Protein AF-D0I9C3-F1 (afdb_monomer_lite)

Structure (mmCIF, N/CA/C/O backbone):
data_AF-D0I9C3-F1
#
_entry.id   AF-D0I9C3-F1
#
loop_
_atom_site.group_PDB
_atom_site.id
_atom_site.type_symbol
_atom_site.label_atom_id
_atom_site.label_alt_id
_atom_site.label_comp_id
_atom_site.label_asym_id
_atom_site.label_entity_id
_atom_site.label_seq_id
_atom_site.pdbx_PDB_ins_code
_atom_site.Cartn_x
_atom_site.Cartn_y
_atom_site.Cartn_z
_atom_site.occupancy
_atom_site.B_iso_or_equiv
_atom_site.auth_seq_id
_atom_site.auth_comp_id
_atom_site.auth_asym_id
_atom_site.auth_atom_id
_atom_site.pdbx_PDB_model_num
ATOM 1 N N . MET A 1 1 ? -15.461 -4.342 9.522 1.00 74.44 1 MET A N 1
ATOM 2 C CA . MET A 1 1 ? -14.551 -3.496 8.719 1.00 74.44 1 MET A CA 1
ATOM 3 C C . MET A 1 1 ? -14.446 -3.916 7.256 1.00 74.44 1 MET A C 1
ATOM 5 O O . MET A 1 1 ? -14.995 -3.203 6.436 1.00 74.44 1 MET A O 1
ATOM 9 N N . MET A 1 2 ? -13.839 -5.053 6.877 1.00 78.94 2 MET A N 1
ATOM 10 C CA . MET A 1 2 ? -13.642 -5.379 5.439 1.00 78.94 2 MET A CA 1
ATOM 11 C C . MET A 1 2 ? -14.924 -5.393 4.589 1.00 78.94 2 MET A C 1
ATOM 13 O O . MET A 1 2 ? -14.886 -5.012 3.423 1.00 78.94 2 MET A O 1
ATOM 17 N N . LYS A 1 3 ? -16.055 -5.824 5.161 1.00 85.62 3 LYS A N 1
ATOM 18 C CA . LYS A 1 3 ? -17.358 -5.848 4.472 1.00 85.62 3 LYS A CA 1
ATOM 19 C C . LYS A 1 3 ? -17.941 -4.451 4.208 1.00 85.62 3 LYS A C 1
ATOM 21 O O . LYS A 1 3 ? -18.756 -4.319 3.310 1.00 85.62 3 LYS A O 1
ATOM 26 N N . ALA A 1 4 ? -17.516 -3.436 4.963 1.00 88.31 4 ALA A N 1
ATOM 27 C CA . ALA A 1 4 ? -17.980 -2.054 4.819 1.00 88.31 4 ALA A CA 1
ATOM 28 C C . ALA A 1 4 ? -17.178 -1.256 3.769 1.00 88.31 4 ALA A C 1
ATOM 30 O O . ALA A 1 4 ? -17.536 -0.131 3.443 1.00 88.31 4 ALA A O 1
ATOM 31 N N . LEU A 1 5 ? -16.098 -1.832 3.225 1.00 92.81 5 LEU A N 1
ATOM 32 C CA . LEU A 1 5 ? -15.306 -1.220 2.156 1.00 92.81 5 LEU A CA 1
ATOM 33 C C . LEU A 1 5 ? -15.902 -1.519 0.779 1.00 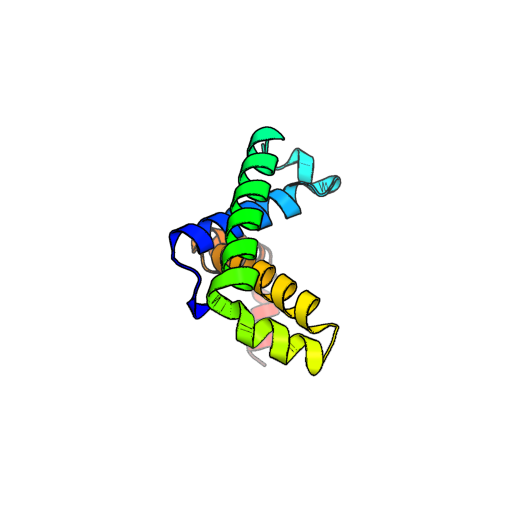92.81 5 LEU A C 1
ATOM 35 O O . LEU A 1 5 ? -16.012 -2.689 0.391 1.00 92.81 5 LEU A O 1
ATOM 39 N N . ASN A 1 6 ? -16.164 -0.471 -0.000 1.00 93.94 6 ASN A N 1
ATOM 40 C CA . ASN A 1 6 ? -16.585 -0.606 -1.395 1.00 93.94 6 ASN A CA 1
ATOM 41 C C . ASN A 1 6 ? -15.391 -0.729 -2.369 1.00 93.94 6 ASN A C 1
ATOM 43 O O . ASN A 1 6 ? -14.219 -0.626 -1.998 1.00 93.94 6 ASN A O 1
ATOM 47 N N . GLY A 1 7 ? -15.684 -0.963 -3.653 1.00 93.62 7 GLY A N 1
ATOM 48 C CA . GLY A 1 7 ? -14.659 -1.165 -4.682 1.00 93.62 7 GLY A CA 1
ATOM 49 C C . GLY A 1 7 ? -13.766 0.055 -4.944 1.00 93.62 7 GLY A C 1
ATOM 50 O O . GLY A 1 7 ? -12.578 -0.110 -5.222 1.00 93.62 7 GLY A O 1
ATOM 51 N N . LYS A 1 8 ? -14.300 1.278 -4.829 1.00 96.00 8 LYS A N 1
ATOM 52 C CA . LYS A 1 8 ? -13.522 2.517 -4.994 1.00 96.00 8 LYS A CA 1
ATOM 53 C C . LYS A 1 8 ? -12.516 2.670 -3.856 1.00 96.00 8 LYS A C 1
ATOM 55 O O . LYS A 1 8 ? -11.345 2.938 -4.104 1.00 96.00 8 LYS A O 1
ATOM 60 N N . GLU A 1 9 ? -12.958 2.428 -2.632 1.00 96.62 9 GLU A N 1
ATOM 61 C CA . GLU A 1 9 ? -12.128 2.553 -1.433 1.00 96.62 9 GLU A CA 1
ATOM 62 C C . GLU A 1 9 ? -11.008 1.530 -1.417 1.00 96.62 9 GLU A C 1
ATOM 64 O O . GLU A 1 9 ? -9.872 1.873 -1.122 1.00 96.62 9 GLU A O 1
ATOM 69 N N . ARG A 1 10 ? -11.285 0.291 -1.834 1.00 95.62 10 ARG A N 1
ATOM 70 C CA . ARG A 1 10 ? -10.247 -0.737 -1.990 1.00 95.62 10 ARG A CA 1
ATOM 71 C C . ARG A 1 10 ? -9.131 -0.282 -2.932 1.00 95.62 10 ARG A C 1
ATOM 73 O O . ARG A 1 10 ? -7.963 -0.449 -2.601 1.00 95.62 10 ARG A O 1
ATOM 80 N N . LYS A 1 11 ? -9.473 0.366 -4.051 1.00 96.25 11 LYS A N 1
ATOM 81 C CA . LYS A 1 11 ? -8.477 0.949 -4.969 1.00 96.25 11 LYS A CA 1
ATOM 82 C C . LYS A 1 11 ? -7.703 2.103 -4.327 1.00 96.25 11 LYS A C 1
ATOM 84 O O . LYS A 1 11 ? -6.492 2.190 -4.512 1.00 96.25 11 LYS A O 1
ATOM 89 N N . GLN A 1 12 ? -8.375 2.964 -3.560 1.00 97.81 12 GLN A N 1
ATOM 90 C CA . GLN A 1 12 ? -7.723 4.055 -2.825 1.00 97.81 12 GLN A CA 1
ATOM 91 C C . GLN A 1 12 ? -6.745 3.521 -1.767 1.00 97.81 12 GLN A C 1
ATOM 93 O O . GLN A 1 12 ? -5.636 4.038 -1.658 1.00 97.81 12 GLN A O 1
ATOM 98 N N . LEU A 1 13 ? -7.105 2.447 -1.057 1.00 97.50 13 LEU A N 1
ATOM 99 C CA . LEU A 1 13 ? -6.213 1.758 -0.122 1.00 97.50 13 LEU A CA 1
ATOM 100 C C . LEU A 1 13 ? -4.990 1.171 -0.837 1.00 97.50 13 LEU A C 1
ATOM 102 O O . LEU A 1 13 ? -3.873 1.345 -0.363 1.00 97.50 13 LEU A O 1
ATOM 106 N N . SER A 1 14 ? -5.169 0.524 -1.991 1.00 97.69 14 SER A N 1
ATOM 107 C CA . SER A 1 14 ? -4.048 0.004 -2.789 1.00 97.69 14 SER A CA 1
ATOM 108 C C . SER A 1 14 ? -3.106 1.107 -3.271 1.00 97.69 14 SER A C 1
ATOM 110 O O . SER A 1 14 ? -1.890 0.974 -3.146 1.00 97.69 14 SER A O 1
ATOM 112 N N . GLN A 1 15 ? -3.650 2.223 -3.766 1.00 97.25 15 GLN A N 1
ATOM 113 C CA . GLN A 1 15 ? -2.851 3.382 -4.168 1.00 97.25 15 GLN A CA 1
ATOM 114 C C . GLN A 1 15 ? -2.053 3.950 -2.988 1.00 97.25 15 GLN A C 1
ATOM 116 O O . GLN A 1 15 ? -0.861 4.222 -3.120 1.00 97.25 15 GLN A O 1
ATOM 121 N N . TRP A 1 16 ? -2.699 4.103 -1.833 1.00 98.19 16 TRP A N 1
ATOM 122 C CA . TRP A 1 16 ? -2.054 4.590 -0.619 1.00 98.19 16 TRP A CA 1
ATOM 123 C C . TRP A 1 16 ? -0.932 3.663 -0.134 1.00 98.19 16 TRP A C 1
ATOM 125 O O . TRP A 1 16 ? 0.145 4.150 0.215 1.00 98.19 16 TRP A O 1
ATOM 135 N N . VAL A 1 17 ? -1.130 2.340 -0.181 1.00 97.44 17 VAL A N 1
ATOM 136 C CA . VAL A 1 17 ? -0.079 1.361 0.144 1.00 97.44 17 VAL A CA 1
ATOM 137 C C . VAL A 1 17 ? 1.117 1.507 -0.800 1.00 97.44 17 VAL A C 1
ATOM 139 O O . VAL A 1 17 ? 2.243 1.631 -0.323 1.00 97.44 17 VAL A O 1
ATOM 142 N N . PHE A 1 18 ? 0.893 1.569 -2.117 1.00 96.88 18 PHE A N 1
ATOM 143 C CA . PHE A 1 18 ? 1.974 1.764 -3.091 1.00 96.88 18 PHE A CA 1
ATOM 144 C C . PHE A 1 18 ? 2.751 3.064 -2.835 1.00 96.88 18 PHE A C 1
ATOM 146 O O . PHE A 1 18 ? 3.978 3.049 -2.777 1.00 96.88 18 PHE A O 1
ATOM 153 N N . PHE A 1 19 ? 2.056 4.182 -2.612 1.00 97.19 19 PHE A N 1
ATOM 154 C CA . PHE A 1 19 ? 2.691 5.472 -2.318 1.00 97.19 19 PHE A CA 1
ATOM 155 C C . PHE A 1 19 ? 3.493 5.460 -1.011 1.00 97.19 19 PHE A C 1
ATOM 157 O O . PHE A 1 19 ? 4.548 6.094 -0.929 1.00 97.19 19 PHE A O 1
ATOM 164 N N . SER A 1 20 ? 3.010 4.733 -0.004 1.00 95.94 20 SER A N 1
ATOM 165 C CA . SER A 1 20 ? 3.706 4.567 1.274 1.00 95.94 20 SER A CA 1
ATOM 166 C C . SER A 1 20 ? 5.001 3.771 1.092 1.00 95.94 20 SER A C 1
ATOM 168 O O . SER A 1 20 ? 6.053 4.211 1.543 1.00 95.94 20 SER A O 1
ATOM 170 N N . ILE A 1 21 ? 4.956 2.659 0.350 1.00 95.44 21 ILE A N 1
ATOM 171 C CA . ILE A 1 21 ? 6.139 1.835 0.035 1.00 95.44 21 ILE A CA 1
ATOM 172 C C . ILE A 1 21 ? 7.152 2.627 -0.800 1.00 95.44 21 ILE A C 1
ATOM 174 O O . ILE A 1 21 ? 8.339 2.648 -0.483 1.00 95.44 21 ILE A O 1
ATOM 178 N N . ALA A 1 22 ? 6.680 3.352 -1.816 1.00 96.19 22 ALA A N 1
ATOM 179 C CA . ALA A 1 22 ? 7.503 4.208 -2.670 1.00 96.19 22 ALA A CA 1
ATOM 180 C C . ALA A 1 22 ? 8.193 5.362 -1.916 1.00 96.19 22 ALA A C 1
ATOM 182 O O . ALA A 1 22 ? 9.100 5.994 -2.453 1.00 96.19 22 ALA A O 1
ATOM 183 N N . SER A 1 23 ? 7.775 5.656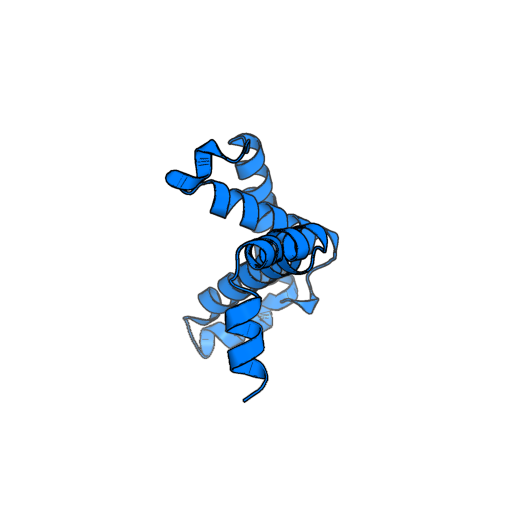 -0.681 1.00 94.81 23 SER A N 1
ATOM 184 C CA . SER A 1 23 ? 8.415 6.674 0.158 1.00 94.81 23 SER A CA 1
ATOM 185 C C . SER A 1 23 ? 9.679 6.166 0.863 1.00 94.81 23 SER A C 1
ATOM 187 O O . SER A 1 23 ? 10.394 6.975 1.455 1.00 94.81 23 SER A O 1
ATOM 189 N N . HIS A 1 24 ? 9.979 4.861 0.795 1.00 96.12 24 HIS A N 1
ATOM 190 C CA . HIS A 1 24 ? 11.240 4.310 1.289 1.00 96.12 24 HIS A CA 1
ATOM 191 C C . HIS A 1 24 ? 12.428 4.978 0.568 1.00 96.12 24 HIS A C 1
ATOM 193 O O . HIS A 1 24 ? 12.383 5.074 -0.662 1.00 96.12 24 HIS A O 1
ATOM 199 N N . PRO A 1 25 ? 13.491 5.422 1.272 1.00 94.69 25 PRO A N 1
ATOM 200 C CA . PRO A 1 25 ? 14.607 6.157 0.665 1.00 94.69 25 PRO A CA 1
ATOM 201 C C . PRO A 1 25 ? 15.197 5.460 -0.564 1.00 94.69 25 PRO A C 1
ATOM 203 O O . PRO A 1 25 ? 15.303 6.074 -1.623 1.00 94.69 25 PRO A O 1
ATOM 206 N N . ASP A 1 26 ? 15.446 4.156 -0.448 1.00 96.62 26 ASP A N 1
ATOM 207 C CA . ASP A 1 26 ? 16.015 3.355 -1.537 1.00 96.62 26 ASP A CA 1
ATOM 208 C C . ASP A 1 26 ? 15.041 3.134 -2.699 1.00 96.62 26 ASP A C 1
ATOM 210 O O . ASP A 1 26 ? 15.466 2.846 -3.811 1.00 96.62 26 ASP A O 1
ATOM 214 N N . MET A 1 27 ? 13.731 3.261 -2.464 1.00 95.00 27 MET A N 1
ATOM 215 C CA . MET A 1 27 ? 12.707 3.033 -3.487 1.00 95.00 27 MET A CA 1
ATOM 216 C C . MET A 1 27 ? 12.286 4.324 -4.197 1.00 95.00 27 MET A C 1
ATOM 218 O O . MET A 1 27 ? 11.759 4.280 -5.309 1.00 95.00 27 MET A O 1
ATOM 222 N N . ARG A 1 28 ? 12.524 5.485 -3.574 1.00 89.25 28 ARG A N 1
ATOM 223 C CA . ARG A 1 28 ? 12.030 6.793 -4.025 1.00 89.25 28 ARG A CA 1
ATOM 224 C C . ARG A 1 28 ? 12.473 7.152 -5.445 1.00 89.25 28 ARG A C 1
ATOM 226 O O . ARG A 1 28 ? 11.732 7.830 -6.149 1.00 89.25 28 ARG A O 1
ATOM 233 N N . GLY A 1 29 ? 13.650 6.691 -5.869 1.00 93.38 29 GLY A N 1
ATOM 234 C CA . GLY A 1 29 ? 14.168 6.910 -7.224 1.00 93.38 29 GLY A CA 1
ATOM 235 C C . GLY A 1 29 ? 13.412 6.156 -8.324 1.00 93.38 29 GLY A C 1
ATOM 236 O O . GLY A 1 29 ? 13.483 6.553 -9.483 1.00 93.38 29 GLY A O 1
ATOM 237 N N . TYR A 1 30 ? 12.658 5.109 -7.978 1.00 94.50 30 TYR A N 1
ATOM 238 C CA . TYR A 1 30 ? 11.967 4.244 -8.942 1.00 94.50 30 TYR A CA 1
ATOM 239 C C . TYR A 1 30 ? 10.488 4.599 -9.136 1.00 94.50 30 TYR A C 1
ATOM 241 O O . TYR A 1 30 ? 9.809 3.992 -9.964 1.00 94.50 30 TYR A O 1
ATOM 249 N N . ALA A 1 31 ? 9.962 5.572 -8.387 1.00 93.38 31 ALA A N 1
ATOM 250 C CA . ALA A 1 31 ? 8.548 5.921 -8.414 1.00 93.38 31 ALA A CA 1
ATOM 251 C C . ALA A 1 31 ? 8.333 7.434 -8.546 1.00 93.38 31 ALA A C 1
ATOM 253 O O . ALA A 1 31 ? 8.770 8.222 -7.709 1.00 93.38 31 ALA A O 1
ATOM 254 N N . ASN A 1 32 ? 7.565 7.852 -9.556 1.00 92.12 32 ASN A N 1
ATOM 255 C CA . ASN A 1 32 ? 7.182 9.255 -9.735 1.00 92.12 32 ASN A CA 1
ATOM 256 C C . ASN A 1 32 ? 5.928 9.610 -8.913 1.00 92.12 32 ASN A C 1
ATOM 258 O O . ASN A 1 32 ? 4.850 9.874 -9.451 1.00 92.12 32 ASN A O 1
ATOM 262 N N . VAL A 1 33 ? 6.049 9.571 -7.584 1.00 94.88 33 VAL A N 1
ATOM 263 C CA . VAL A 1 33 ? 4.958 9.930 -6.667 1.00 94.88 33 VAL A CA 1
ATOM 264 C C . VAL A 1 33 ? 5.213 11.318 -6.081 1.00 94.88 33 VAL A C 1
ATOM 266 O O . VAL A 1 33 ? 6.082 11.502 -5.227 1.00 94.88 33 VAL A O 1
ATOM 269 N N . SER A 1 34 ? 4.423 12.308 -6.504 1.00 94.56 34 SER A N 1
ATOM 270 C CA . SER A 1 34 ? 4.500 13.672 -5.968 1.00 94.56 34 SER A CA 1
ATOM 271 C C . SER A 1 34 ? 3.988 13.759 -4.526 1.00 94.56 34 SER A C 1
ATOM 273 O O . SER A 1 34 ? 3.157 12.959 -4.089 1.00 94.56 34 SER A O 1
ATOM 275 N N . THR A 1 35 ? 4.444 14.770 -3.782 1.00 94.38 35 THR A N 1
ATOM 276 C CA . THR A 1 35 ? 3.946 15.048 -2.423 1.00 94.38 35 THR A CA 1
ATOM 277 C C . THR A 1 35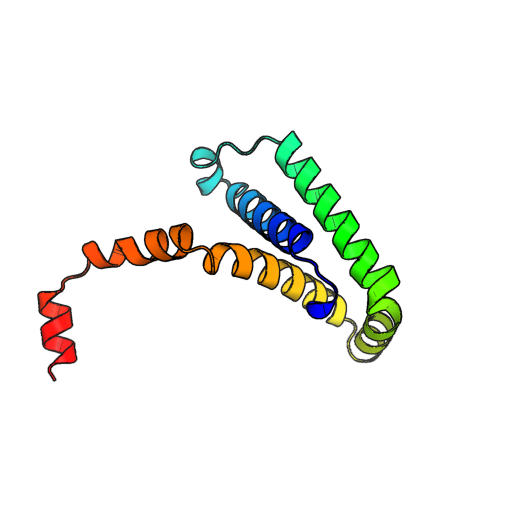 ? 2.438 15.298 -2.410 1.00 94.38 35 THR A C 1
ATOM 279 O O . THR A 1 35 ? 1.743 14.685 -1.607 1.00 94.38 35 THR A O 1
ATOM 282 N N . ALA A 1 36 ? 1.916 16.071 -3.368 1.00 97.12 36 ALA A N 1
ATOM 283 C CA . ALA A 1 36 ? 0.481 16.327 -3.497 1.00 97.12 36 ALA A CA 1
ATOM 284 C C . ALA A 1 36 ? -0.337 15.040 -3.731 1.00 97.12 36 ALA A C 1
ATOM 286 O O . ALA A 1 36 ? -1.418 14.870 -3.166 1.00 97.12 36 ALA A O 1
ATOM 287 N N . ASN A 1 37 ? 0.185 14.093 -4.523 1.00 96.88 37 ASN A N 1
ATOM 288 C CA . ASN A 1 37 ? -0.469 12.798 -4.726 1.00 96.88 37 ASN A CA 1
ATOM 289 C C . ASN A 1 37 ? -0.482 11.961 -3.439 1.00 96.88 37 ASN A C 1
ATOM 291 O O . ASN A 1 37 ? -1.506 11.345 -3.132 1.00 96.88 37 ASN A O 1
ATOM 295 N N . ARG A 1 38 ? 0.614 11.966 -2.664 1.00 96.44 38 ARG A N 1
ATOM 296 C CA . ARG A 1 38 ? 0.659 11.295 -1.352 1.00 96.44 38 ARG A CA 1
ATOM 297 C C . ARG A 1 38 ? -0.324 11.912 -0.367 1.00 96.44 38 ARG A C 1
ATOM 299 O O . ARG A 1 38 ? -1.070 11.178 0.269 1.00 96.44 38 ARG A O 1
ATOM 306 N N . GLU A 1 39 ? -0.375 13.236 -0.272 1.00 98.00 39 GLU A N 1
ATOM 307 C CA . GLU A 1 39 ? -1.305 13.945 0.615 1.00 98.00 39 GLU A CA 1
ATOM 308 C C . GLU A 1 39 ? -2.763 13.643 0.270 1.00 98.00 39 GLU A C 1
ATOM 310 O O . GLU A 1 39 ? -3.556 13.310 1.153 1.00 98.00 39 GLU A O 1
ATOM 315 N N . LYS A 1 40 ? -3.113 13.664 -1.021 1.00 98.12 40 LYS A N 1
ATOM 316 C CA . LYS A 1 40 ? -4.454 13.296 -1.484 1.00 98.12 40 LYS A CA 1
ATOM 317 C C . LYS A 1 40 ? -4.812 11.853 -1.116 1.00 98.12 40 LYS A C 1
ATOM 319 O O . LYS A 1 40 ? -5.939 11.604 -0.687 1.00 98.12 40 LYS A O 1
ATOM 324 N N . ALA A 1 41 ? -3.874 10.914 -1.265 1.00 98.06 41 ALA A N 1
ATOM 325 C CA . ALA A 1 41 ? -4.076 9.522 -0.869 1.00 98.06 41 ALA A CA 1
ATOM 326 C C . ALA A 1 41 ? -4.240 9.381 0.654 1.00 98.06 41 ALA A C 1
ATOM 328 O O . ALA A 1 41 ? -5.183 8.733 1.101 1.00 98.06 41 ALA A O 1
ATOM 329 N N . ASN A 1 42 ? -3.392 10.044 1.447 1.00 97.94 42 ASN A N 1
ATOM 330 C CA . ASN A 1 42 ? -3.476 10.050 2.909 1.00 97.94 42 ASN A CA 1
ATOM 331 C C . ASN A 1 42 ? -4.821 10.595 3.396 1.00 97.94 42 ASN A C 1
ATOM 333 O O . ASN A 1 42 ? -5.464 9.966 4.232 1.00 97.94 42 ASN A O 1
ATOM 337 N N . LYS A 1 43 ? -5.281 11.722 2.838 1.00 98.31 43 LYS A N 1
ATOM 338 C CA . LYS A 1 43 ? -6.588 12.293 3.177 1.00 98.31 43 LYS A CA 1
ATOM 339 C C . LYS A 1 43 ? -7.721 11.328 2.834 1.00 98.31 43 LYS A C 1
ATOM 341 O O . LYS A 1 43 ? -8.584 11.089 3.669 1.00 98.31 43 LYS A O 1
ATOM 346 N N . ALA A 1 44 ? -7.695 10.733 1.640 1.00 97.94 44 ALA A N 1
ATOM 347 C CA . ALA A 1 44 ? -8.716 9.771 1.234 1.00 97.94 44 ALA A CA 1
ATOM 348 C C . ALA A 1 44 ? -8.782 8.555 2.173 1.00 97.94 44 ALA A C 1
ATOM 350 O O . ALA A 1 44 ? -9.873 8.121 2.529 1.00 97.94 44 ALA A O 1
ATOM 351 N N . VAL A 1 45 ? -7.635 8.013 2.595 1.00 97.00 45 VAL A N 1
ATOM 352 C CA . VAL A 1 45 ? -7.601 6.890 3.544 1.00 97.00 45 VAL A CA 1
ATOM 353 C C . VAL A 1 45 ? -8.010 7.318 4.951 1.00 97.00 45 VAL A C 1
ATOM 355 O O . VAL A 1 45 ? -8.732 6.572 5.605 1.00 97.00 45 VAL A O 1
ATOM 358 N N . GLY A 1 46 ? -7.636 8.519 5.397 1.00 96.12 46 GLY A N 1
ATOM 359 C CA . GLY A 1 46 ? -8.131 9.095 6.650 1.00 96.12 46 GLY A CA 1
ATOM 360 C C . GLY A 1 46 ? -9.658 9.195 6.675 1.00 96.12 46 GLY A C 1
ATOM 361 O O . GLY A 1 46 ? -10.283 8.721 7.620 1.00 96.12 46 GLY A O 1
ATOM 362 N N . ASP A 1 47 ? -10.261 9.708 5.598 1.00 97.19 47 ASP A N 1
ATOM 363 C CA . ASP A 1 47 ? -11.718 9.808 5.445 1.00 97.19 47 ASP A CA 1
ATOM 364 C C . ASP A 1 47 ? -12.383 8.408 5.493 1.00 97.19 47 ASP A C 1
ATOM 366 O O . ASP A 1 47 ? -13.396 8.219 6.168 1.00 97.19 47 ASP A O 1
ATOM 370 N N . ILE A 1 48 ? -11.779 7.394 4.854 1.00 96.00 48 ILE A N 1
ATOM 371 C CA . ILE A 1 48 ? -12.252 5.995 4.903 1.00 96.00 48 ILE A CA 1
ATOM 372 C C . ILE A 1 48 ? -12.181 5.431 6.324 1.00 96.00 48 ILE A C 1
ATOM 374 O O . ILE A 1 48 ? -13.141 4.828 6.802 1.00 96.00 48 ILE A O 1
ATOM 378 N N . VAL A 1 49 ? -11.040 5.588 6.997 1.00 93.31 49 VAL A N 1
ATOM 379 C CA . VAL A 1 49 ? -10.828 5.044 8.343 1.00 93.31 49 VAL A CA 1
ATOM 380 C C . VAL A 1 49 ? -11.764 5.708 9.347 1.00 93.31 49 VAL A C 1
ATOM 382 O O . VAL A 1 49 ? -12.343 4.999 10.167 1.00 93.31 49 VAL A O 1
ATOM 385 N N . ASN A 1 50 ? -11.971 7.024 9.247 1.00 93.44 50 ASN A N 1
ATOM 386 C CA . ASN A 1 50 ? -12.931 7.745 10.078 1.00 93.44 50 ASN A CA 1
ATOM 387 C C . ASN A 1 50 ? -14.329 7.143 9.941 1.00 93.44 50 ASN A C 1
ATOM 389 O O . ASN A 1 50 ? -14.892 6.714 10.945 1.00 93.44 50 ASN A O 1
ATOM 393 N N . ARG A 1 51 ? -14.846 6.999 8.714 1.00 94.94 51 ARG A N 1
ATOM 394 C CA . ARG A 1 51 ? -16.162 6.381 8.502 1.00 94.94 51 ARG A CA 1
ATOM 395 C C . ARG A 1 51 ? -16.218 4.957 9.057 1.00 94.94 51 ARG A C 1
ATOM 397 O O . ARG A 1 51 ? -17.137 4.608 9.791 1.00 94.94 51 ARG A O 1
ATOM 404 N N . LEU A 1 52 ? -15.217 4.129 8.754 1.00 92.00 52 LEU A N 1
ATOM 405 C CA . LEU A 1 52 ? -15.206 2.736 9.204 1.00 92.00 52 LEU A CA 1
ATOM 406 C C . LEU A 1 52 ? -15.223 2.615 10.728 1.00 92.00 52 LEU A C 1
ATOM 408 O O . LEU A 1 52 ? -15.938 1.770 11.258 1.00 92.00 52 LEU A O 1
ATOM 412 N N . LEU A 1 53 ? -14.406 3.403 11.425 1.00 89.81 53 LEU A N 1
ATOM 413 C CA . LEU A 1 53 ? -14.213 3.283 12.868 1.00 89.81 53 LEU A CA 1
ATOM 414 C C . LEU A 1 53 ? -15.274 4.035 13.671 1.00 89.81 53 LEU A C 1
ATOM 416 O O . LEU A 1 53 ? -15.717 3.531 14.700 1.00 89.81 53 LEU A O 1
ATOM 420 N N . MET A 1 54 ? -15.669 5.223 13.219 1.00 91.31 54 MET A N 1
ATOM 421 C CA . MET A 1 54 ? -16.558 6.119 13.962 1.00 91.31 54 MET A CA 1
ATOM 422 C C . MET A 1 54 ? -18.031 5.917 13.602 1.00 91.31 54 MET A C 1
ATOM 424 O O . MET A 1 54 ? -18.891 6.215 14.425 1.00 91.31 54 MET A O 1
ATOM 428 N N . GLU A 1 55 ? -18.329 5.360 12.425 1.00 93.00 55 GLU A N 1
ATOM 429 C CA . GLU A 1 55 ? -19.700 5.169 11.942 1.00 93.00 55 GLU A CA 1
ATOM 430 C C . GLU A 1 55 ? -19.998 3.673 11.756 1.00 93.00 55 GLU A C 1
ATOM 432 O O . GLU A 1 55 ? -20.624 3.059 12.622 1.00 93.00 55 GLU A O 1
ATOM 437 N N . ASP A 1 56 ? -19.476 3.055 10.690 1.00 92.31 56 ASP A N 1
ATOM 438 C CA . ASP A 1 56 ? -19.887 1.718 10.228 1.00 92.31 56 ASP A CA 1
ATOM 439 C C . ASP A 1 56 ? -19.594 0.593 11.239 1.00 92.31 56 ASP A C 1
ATOM 441 O O . ASP A 1 56 ? -20.290 -0.423 11.280 1.00 92.31 56 ASP A O 1
ATOM 445 N N . CYS A 1 57 ? -18.509 0.715 12.012 1.00 90.25 57 CYS A N 1
ATOM 446 C CA . CYS A 1 57 ? -18.035 -0.319 12.939 1.00 90.25 57 CYS A CA 1
ATOM 447 C C . CYS A 1 57 ? -17.847 0.196 14.375 1.00 90.25 57 CYS A C 1
ATOM 449 O O . CYS A 1 57 ? -17.150 -0.459 15.151 1.00 90.25 57 CYS A O 1
ATOM 451 N N . SER A 1 58 ? -18.457 1.322 14.753 1.00 92.25 58 SER A N 1
ATOM 452 C CA . SER A 1 58 ? -18.254 1.970 16.062 1.00 92.25 58 SER A CA 1
ATOM 453 C C . SER A 1 58 ? -18.523 1.045 17.257 1.00 92.25 58 SER A C 1
ATOM 455 O O . SER A 1 58 ? -17.689 0.920 18.155 1.00 92.25 58 SER A O 1
ATOM 457 N N . THR A 1 59 ? -19.633 0.302 17.247 1.00 92.88 59 THR A N 1
ATOM 458 C CA . THR A 1 59 ? -19.951 -0.673 18.306 1.00 92.88 59 THR A CA 1
ATOM 459 C C . THR A 1 59 ? -18.913 -1.792 18.387 1.00 92.88 59 THR A C 1
ATOM 461 O O . THR A 1 59 ? -18.461 -2.151 19.477 1.00 92.88 59 THR A O 1
ATOM 464 N N . ALA A 1 60 ? -18.502 -2.330 17.235 1.00 88.56 60 ALA A N 1
ATOM 465 C CA . ALA A 1 60 ? -17.496 -3.386 17.165 1.00 88.56 60 ALA A CA 1
ATOM 466 C C . ALA A 1 60 ? -16.129 -2.888 17.654 1.00 88.56 60 ALA A C 1
ATOM 468 O O . ALA A 1 60 ? -15.441 -3.611 18.370 1.00 88.56 60 ALA A O 1
ATOM 469 N N . LEU A 1 61 ? -15.765 -1.647 17.323 1.00 89.50 61 LEU A N 1
ATOM 470 C CA . LEU A 1 61 ? -14.544 -0.998 17.787 1.00 89.50 61 LEU A CA 1
ATOM 471 C C . LEU A 1 61 ? -14.529 -0.855 19.312 1.00 89.50 61 LEU A C 1
ATOM 473 O O . LEU A 1 61 ? -13.568 -1.280 19.949 1.00 89.50 61 LEU A O 1
ATOM 477 N N . VAL A 1 62 ? -15.597 -0.311 19.905 1.00 92.25 62 VAL A N 1
ATOM 478 C CA . VAL A 1 62 ? -15.706 -0.149 21.366 1.00 92.25 62 VAL A CA 1
ATOM 479 C C . VAL A 1 62 ? -15.637 -1.502 22.068 1.00 92.25 62 VAL A C 1
ATOM 481 O O . VAL A 1 62 ? -14.927 -1.645 23.064 1.00 92.25 62 VAL A O 1
ATOM 484 N N . SER A 1 63 ? -16.346 -2.508 21.549 1.00 93.38 63 SER A N 1
ATOM 485 C CA . SER A 1 63 ? -16.307 -3.857 22.114 1.00 93.38 63 SER A CA 1
ATOM 486 C C . SER A 1 63 ? -14.906 -4.463 22.031 1.00 93.38 63 SER A C 1
ATOM 488 O O . SER A 1 63 ? -14.415 -4.994 23.023 1.00 93.38 63 SER A O 1
ATOM 490 N N . ALA A 1 64 ? -14.249 -4.366 20.874 1.00 90.44 64 ALA A N 1
ATOM 491 C CA . ALA A 1 64 ? -12.916 -4.919 20.676 1.00 90.44 64 ALA A CA 1
ATOM 492 C C . ALA A 1 64 ? -11.877 -4.222 21.563 1.00 90.44 64 ALA A C 1
ATOM 494 O O . ALA A 1 64 ? -11.040 -4.893 22.159 1.00 90.44 64 ALA A O 1
ATOM 495 N N . TYR A 1 65 ? -11.970 -2.897 21.711 1.00 91.44 65 TYR A N 1
ATOM 496 C CA . TYR A 1 65 ? -11.078 -2.114 22.565 1.00 91.44 65 TYR A CA 1
ATOM 497 C C . TYR A 1 65 ? -11.211 -2.483 24.047 1.00 91.44 65 TYR A C 1
ATOM 499 O O . TYR A 1 65 ? -10.203 -2.639 24.731 1.00 91.44 65 TYR A O 1
ATOM 507 N N . LYS A 1 66 ? -12.443 -2.678 24.541 1.00 94.62 66 LYS A N 1
ATOM 508 C CA . LYS A 1 66 ? -12.682 -3.123 25.926 1.00 94.62 66 LYS A CA 1
ATOM 509 C C . LYS A 1 66 ? -12.065 -4.493 26.209 1.00 94.62 66 LYS A C 1
ATOM 511 O O . LYS A 1 66 ? -11.559 -4.708 27.304 1.00 94.62 66 LYS A O 1
ATOM 516 N N . SER A 1 67 ? -12.105 -5.406 25.239 1.00 94.31 67 SER A N 1
ATOM 517 C CA . SER A 1 67 ? -11.502 -6.737 25.372 1.00 94.31 67 SER A CA 1
ATOM 518 C C . SER A 1 67 ? -9.982 -6.723 25.197 1.00 94.31 67 SER A C 1
ATOM 520 O O . SER A 1 67 ? -9.278 -7.493 25.843 1.00 94.31 67 SER A O 1
ATOM 522 N N . ASN A 1 68 ? -9.469 -5.872 24.311 1.00 92.19 68 ASN A N 1
ATOM 523 C CA . ASN A 1 68 ? -8.051 -5.742 24.019 1.00 92.19 68 ASN A CA 1
ATOM 524 C C . ASN A 1 68 ? -7.749 -4.307 23.554 1.00 92.19 68 ASN A C 1
ATOM 526 O O . ASN A 1 68 ? -8.045 -3.970 22.405 1.00 92.19 68 ASN A O 1
ATOM 530 N N . PRO A 1 69 ? -7.071 -3.479 24.367 1.00 88.88 69 PRO A N 1
ATOM 531 C CA . PRO A 1 69 ? -6.712 -2.116 23.972 1.00 88.88 69 PRO A CA 1
ATOM 532 C C . PRO A 1 69 ? -5.875 -2.033 22.682 1.00 88.88 69 PRO A C 1
ATOM 534 O O . PRO A 1 69 ? -5.902 -1.021 21.986 1.00 88.88 69 PRO A O 1
ATOM 537 N N . LYS A 1 70 ? -5.170 -3.113 22.304 1.00 89.94 70 LYS A N 1
ATOM 538 C CA . LYS A 1 70 ? -4.412 -3.203 21.043 1.00 89.94 70 LYS A CA 1
ATOM 539 C C . LYS A 1 70 ? -5.277 -3.524 19.816 1.00 89.94 70 LYS A C 1
ATOM 541 O O . LYS A 1 70 ? -4.746 -3.561 18.708 1.00 89.94 70 LYS A O 1
ATOM 546 N N . ALA A 1 71 ? -6.587 -3.733 19.964 1.00 87.56 71 ALA A N 1
ATOM 547 C CA . ALA A 1 71 ? -7.494 -4.038 18.851 1.00 87.56 71 ALA A CA 1
ATOM 548 C C . ALA A 1 71 ? -7.525 -2.935 17.778 1.00 87.56 71 ALA A C 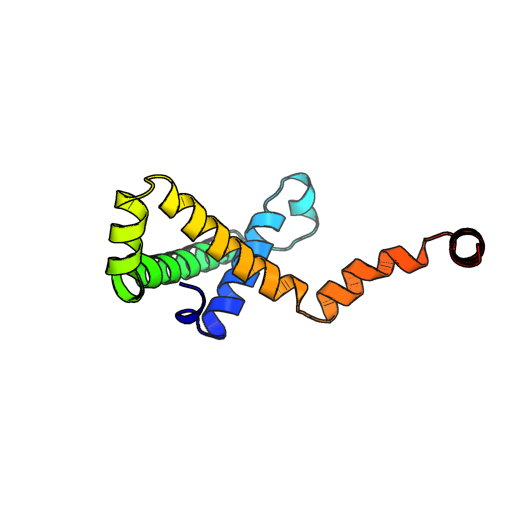1
ATOM 550 O O . ALA A 1 71 ? -7.748 -3.214 16.601 1.00 87.56 71 ALA A O 1
ATOM 551 N N . ILE A 1 72 ? -7.237 -1.688 18.162 1.00 85.00 72 ILE A N 1
ATOM 552 C CA . ILE A 1 72 ? -7.099 -0.570 17.222 1.00 85.00 72 ILE A CA 1
ATOM 553 C C . ILE A 1 72 ? -5.936 -0.808 16.243 1.00 85.00 72 ILE A C 1
ATOM 555 O O . ILE A 1 72 ? -6.091 -0.588 15.045 1.00 85.00 72 ILE A O 1
ATOM 559 N N . ASN A 1 73 ? -4.800 -1.340 16.708 1.00 87.56 73 ASN A N 1
ATOM 560 C CA . ASN A 1 73 ? -3.668 -1.658 15.828 1.00 87.56 73 ASN A CA 1
ATOM 561 C C . ASN A 1 73 ? -4.043 -2.751 14.822 1.00 87.56 73 ASN A C 1
ATOM 563 O O . ASN A 1 73 ? -3.730 -2.639 13.641 1.00 87.56 73 ASN A O 1
ATOM 567 N N . GLN A 1 74 ? -4.798 -3.759 15.263 1.00 85.81 74 GLN A N 1
ATOM 568 C CA . GLN A 1 74 ? -5.292 -4.829 14.389 1.00 85.81 74 GLN A CA 1
ATOM 569 C C . GLN A 1 74 ? -6.257 -4.297 13.316 1.00 85.81 74 GLN A C 1
ATOM 571 O O . GLN A 1 74 ? -6.254 -4.768 12.177 1.00 85.81 74 GLN A O 1
ATOM 576 N N . ALA A 1 75 ? -7.070 -3.289 13.648 1.00 85.50 75 ALA A N 1
ATOM 577 C CA . ALA A 1 75 ? -7.920 -2.607 12.678 1.00 85.50 75 ALA A CA 1
ATOM 578 C C . ALA A 1 75 ? -7.088 -1.890 11.599 1.00 85.50 75 ALA A C 1
ATOM 580 O O . ALA A 1 75 ? -7.397 -2.009 10.411 1.00 85.50 75 ALA A O 1
ATOM 581 N N . PHE A 1 76 ? -6.001 -1.213 11.983 1.00 85.56 76 PHE A N 1
ATOM 582 C CA . PHE A 1 76 ? -5.073 -0.591 11.034 1.00 85.56 76 PHE A CA 1
ATOM 583 C C . PHE A 1 76 ? -4.322 -1.616 10.174 1.00 85.56 76 PHE A C 1
ATOM 585 O O . PHE A 1 76 ? -4.246 -1.451 8.955 1.00 85.56 76 PHE A O 1
ATOM 592 N N . GLU A 1 77 ? -3.839 -2.710 10.767 1.00 90.19 77 GLU A N 1
ATOM 593 C CA . GLU A 1 77 ? -3.223 -3.822 10.029 1.00 90.19 77 GLU A CA 1
ATOM 594 C C . GLU A 1 77 ? -4.179 -4.391 8.973 1.00 90.19 77 GLU A C 1
ATOM 596 O O . GLU A 1 77 ? -3.774 -4.679 7.846 1.00 90.19 77 GLU A O 1
ATOM 601 N N . MET A 1 78 ? -5.471 -4.498 9.296 1.00 89.00 78 MET A N 1
ATOM 602 C CA . MET A 1 78 ? -6.491 -4.948 8.351 1.00 89.00 78 MET A CA 1
ATOM 603 C C . MET A 1 78 ? -6.664 -3.976 7.176 1.00 89.00 78 MET A C 1
ATOM 605 O O . MET A 1 78 ? -6.794 -4.426 6.037 1.00 89.00 78 MET A O 1
ATOM 609 N N . VAL A 1 79 ? -6.640 -2.662 7.420 1.00 91.69 79 VAL A N 1
ATOM 610 C CA . VAL A 1 79 ? -6.705 -1.636 6.361 1.00 91.69 79 VAL A CA 1
ATOM 611 C C . VAL A 1 79 ? -5.506 -1.762 5.417 1.00 91.69 79 VAL A C 1
ATOM 613 O O . VAL A 1 79 ? -5.691 -1.830 4.199 1.00 91.69 79 VAL A O 1
ATOM 616 N N . TYR A 1 80 ? -4.295 -1.883 5.971 1.00 92.00 80 TYR A N 1
ATOM 617 C CA . TYR A 1 80 ? -3.078 -2.118 5.192 1.00 92.00 80 TYR A CA 1
ATOM 618 C C . TYR A 1 80 ? -3.162 -3.4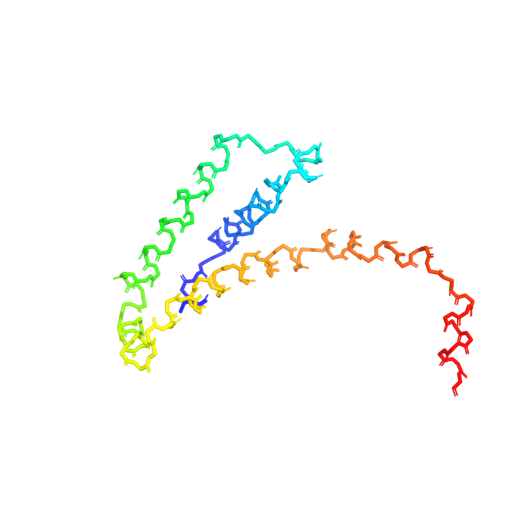18 4.380 1.00 92.00 80 TYR A C 1
ATOM 620 O O . TYR A 1 80 ? -2.910 -3.417 3.174 1.00 92.00 80 TYR A O 1
ATOM 628 N N . LYS A 1 81 ? -3.596 -4.516 5.011 1.00 94.44 81 LYS A N 1
ATOM 629 C CA . LYS A 1 81 ? -3.741 -5.827 4.367 1.00 94.44 81 LYS A CA 1
ATOM 630 C C . LYS A 1 81 ? -4.700 -5.782 3.181 1.00 94.44 81 LYS A C 1
ATOM 632 O O . LYS A 1 81 ? -4.400 -6.375 2.150 1.00 94.44 81 LYS A O 1
ATOM 637 N N . VAL A 1 82 ? -5.825 -5.070 3.291 1.00 94.81 82 VAL A N 1
ATOM 638 C CA . VAL A 1 82 ? -6.768 -4.911 2.171 1.00 94.81 82 VAL A CA 1
ATOM 639 C C . VAL A 1 82 ? -6.140 -4.117 1.025 1.00 94.81 82 VAL A C 1
ATOM 641 O O . VAL A 1 82 ? -6.286 -4.515 -0.131 1.00 94.81 82 VAL A O 1
ATOM 644 N N . GLY A 1 83 ? -5.426 -3.029 1.328 1.00 95.62 83 GLY A N 1
ATOM 645 C CA . GLY A 1 83 ? -4.713 -2.251 0.313 1.00 95.62 83 GLY A CA 1
ATOM 646 C C . GLY A 1 83 ? -3.671 -3.091 -0.427 1.00 95.62 83 GLY A C 1
ATOM 647 O O . GLY A 1 83 ? -3.674 -3.123 -1.660 1.00 95.62 83 GLY A O 1
ATOM 648 N N . MET A 1 84 ? -2.849 -3.838 0.316 1.00 95.88 84 MET A N 1
ATOM 649 C CA . MET A 1 84 ? -1.848 -4.747 -0.245 1.00 95.88 84 MET A CA 1
ATOM 650 C C . MET A 1 84 ? -2.489 -5.865 -1.070 1.00 95.88 84 MET A C 1
ATOM 652 O O . MET A 1 84 ? -2.070 -6.116 -2.195 1.00 95.88 84 MET A O 1
ATOM 656 N N . GLN A 1 85 ? -3.547 -6.500 -0.561 1.00 94.94 85 GLN A N 1
ATOM 657 C CA . GLN A 1 85 ? -4.264 -7.538 -1.298 1.00 94.94 85 GLN A CA 1
ATOM 658 C C . GLN A 1 85 ? -4.762 -7.011 -2.647 1.00 94.94 85 GLN A C 1
ATOM 660 O O . GLN A 1 85 ? -4.589 -7.686 -3.655 1.00 94.94 85 GLN A O 1
ATOM 665 N N . GLY A 1 86 ? -5.318 -5.7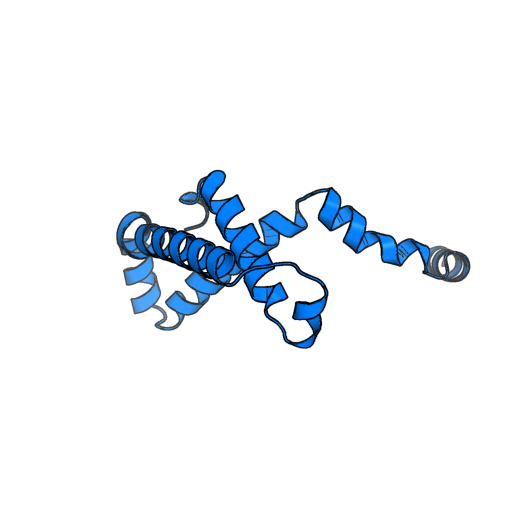97 -2.689 1.00 94.12 86 GLY A N 1
ATOM 666 C CA . GLY A 1 86 ? -5.774 -5.196 -3.942 1.00 94.12 86 GLY A CA 1
ATOM 667 C C . GLY A 1 86 ? -4.655 -5.002 -4.973 1.00 94.12 86 GLY A C 1
ATOM 668 O O . GLY A 1 86 ? -4.909 -5.181 -6.163 1.00 94.12 86 GLY A O 1
ATOM 669 N N . LEU A 1 87 ? -3.420 -4.723 -4.534 1.00 96.19 87 LEU A N 1
ATOM 670 C CA . LEU A 1 87 ? -2.246 -4.698 -5.416 1.00 96.19 87 LEU A CA 1
ATOM 671 C C . LEU A 1 87 ? -1.892 -6.109 -5.897 1.00 96.19 87 LEU A C 1
ATOM 673 O O . LEU A 1 87 ? -1.818 -6.346 -7.095 1.00 96.19 87 LEU A O 1
ATOM 677 N N . MET A 1 88 ? -1.734 -7.055 -4.971 1.00 94.81 88 MET A N 1
ATOM 678 C CA . MET A 1 88 ? -1.264 -8.417 -5.256 1.00 94.81 88 MET A CA 1
ATOM 679 C C . MET A 1 88 ? -2.233 -9.236 -6.118 1.00 94.81 88 MET A C 1
ATOM 681 O O . MET A 1 88 ? -1.806 -10.107 -6.866 1.00 94.81 88 MET A O 1
ATOM 685 N N . THR A 1 89 ? -3.539 -8.962 -6.033 1.00 93.62 89 THR A N 1
ATOM 686 C CA . THR A 1 89 ? -4.557 -9.613 -6.879 1.00 93.62 89 THR A CA 1
ATOM 687 C C . THR A 1 89 ? -4.631 -9.042 -8.295 1.00 93.62 89 THR A C 1
ATOM 689 O O . THR A 1 89 ? -5.386 -9.556 -9.117 1.00 93.62 89 THR A O 1
ATOM 692 N N . ASN A 1 90 ? -3.901 -7.962 -8.593 1.00 95.00 90 ASN A N 1
ATOM 693 C CA . ASN A 1 90 ? -3.837 -7.429 -9.944 1.00 95.00 90 ASN A CA 1
ATOM 694 C C . ASN A 1 90 ? -2.963 -8.351 -10.818 1.00 95.00 90 ASN A C 1
ATOM 696 O O . ASN A 1 90 ? -1.793 -8.537 -10.478 1.00 95.00 90 ASN A O 1
ATOM 700 N N . PRO A 1 91 ? -3.469 -8.860 -11.959 1.00 95.75 91 PRO A N 1
ATOM 701 C CA . PRO A 1 91 ? -2.717 -9.777 -12.815 1.00 95.75 91 PRO A CA 1
ATOM 702 C C . PRO A 1 91 ? -1.357 -9.245 -13.278 1.00 95.75 91 PRO A C 1
ATOM 704 O O . PRO A 1 91 ? -0.410 -10.016 -13.393 1.00 95.75 91 PRO A O 1
ATOM 707 N N . ALA A 1 92 ? -1.236 -7.933 -13.514 1.00 96.81 92 ALA A N 1
ATOM 708 C CA . ALA A 1 92 ? 0.029 -7.325 -13.921 1.00 96.81 92 ALA A CA 1
ATOM 709 C C . ALA A 1 92 ? 1.058 -7.341 -12.781 1.00 96.81 92 ALA A C 1
ATOM 711 O O . ALA A 1 92 ? 2.228 -7.625 -13.014 1.00 96.81 92 ALA A O 1
ATOM 712 N N . VAL A 1 93 ? 0.623 -7.094 -11.540 1.00 96.38 93 VAL A N 1
ATOM 713 C CA . VAL A 1 93 ? 1.501 -7.142 -10.359 1.00 96.38 93 VAL A CA 1
ATOM 714 C C . VAL A 1 93 ? 1.916 -8.578 -10.060 1.00 96.38 93 VAL A C 1
ATOM 716 O O . VAL A 1 93 ? 3.096 -8.837 -9.851 1.00 96.38 93 VAL A O 1
ATOM 719 N N . SER A 1 94 ? 0.973 -9.525 -10.071 1.00 95.00 94 SER A N 1
ATOM 720 C CA . SER A 1 94 ? 1.295 -10.939 -9.854 1.00 95.00 94 SER A CA 1
ATOM 721 C C . SER A 1 94 ? 2.188 -11.507 -10.959 1.00 95.00 94 SER A C 1
ATOM 723 O O . SER A 1 94 ? 3.073 -12.311 -10.671 1.00 95.00 94 SER A O 1
ATOM 725 N N . GLY A 1 95 ? 1.976 -11.075 -12.207 1.00 96.88 95 GLY A N 1
ATOM 726 C CA . GLY A 1 95 ? 2.827 -11.418 -13.344 1.00 96.88 95 GLY A CA 1
ATOM 727 C C . GLY A 1 95 ? 4.256 -10.937 -13.121 1.00 96.88 95 GLY A C 1
ATOM 728 O O . GLY A 1 95 ? 5.159 -11.765 -13.060 1.00 96.88 95 GLY A O 1
ATOM 729 N N . ALA A 1 96 ? 4.434 -9.637 -12.861 1.00 96.88 96 ALA A N 1
ATOM 730 C CA . ALA A 1 96 ? 5.741 -9.039 -12.588 1.00 96.88 96 ALA A CA 1
ATOM 731 C C . ALA A 1 96 ? 6.468 -9.708 -11.408 1.00 96.88 96 ALA A C 1
ATOM 733 O O . ALA A 1 96 ? 7.658 -10.000 -11.477 1.00 96.88 96 ALA A O 1
ATOM 734 N N . LEU A 1 97 ? 5.744 -10.030 -10.331 1.00 95.94 97 LEU A N 1
ATOM 735 C CA . LEU A 1 97 ? 6.306 -10.750 -9.185 1.00 95.94 97 LEU A CA 1
ATOM 736 C C . LEU A 1 97 ? 6.753 -12.175 -9.501 1.00 95.94 97 LEU A C 1
ATOM 738 O O . LEU A 1 97 ? 7.522 -12.728 -8.727 1.00 95.94 97 LEU A O 1
ATOM 742 N N . SER A 1 98 ? 6.270 -12.777 -10.584 1.00 95.81 98 SER A N 1
ATOM 743 C CA . SER A 1 98 ? 6.649 -14.131 -10.994 1.00 95.81 98 SER A CA 1
ATOM 744 C C . SER A 1 98 ? 7.776 -14.132 -12.028 1.00 95.81 98 SER A C 1
ATOM 746 O O . SER A 1 98 ? 8.372 -15.177 -12.269 1.00 95.81 98 SER A O 1
ATOM 748 N N . GLU A 1 99 ? 8.115 -12.982 -12.621 1.00 97.00 99 GLU A N 1
ATOM 749 C CA . GLU A 1 99 ? 9.123 -12.877 -13.687 1.00 97.00 99 GLU A CA 1
ATOM 750 C C . GLU A 1 99 ? 10.517 -13.335 -13.241 1.00 97.00 99 GLU A C 1
ATOM 752 O O . GLU A 1 99 ? 11.274 -13.855 -14.066 1.00 97.00 99 GLU A O 1
ATOM 757 N N . TYR A 1 100 ? 10.834 -13.245 -11.938 1.00 96.44 100 TYR A N 1
ATOM 758 C CA . TYR A 1 100 ? 12.091 -13.768 -11.387 1.00 96.44 100 TYR A CA 1
ATOM 759 C C . TYR A 1 100 ? 12.284 -15.260 -11.693 1.00 96.44 100 TYR A C 1
ATOM 761 O O . TYR A 1 100 ? 13.422 -15.721 -11.781 1.00 96.44 100 TYR A O 1
ATOM 769 N N . ALA A 1 101 ? 11.189 -16.013 -11.871 1.00 94.88 101 ALA A N 1
ATOM 770 C CA . ALA A 1 101 ? 11.228 -17.436 -12.176 1.00 94.88 101 ALA A CA 1
ATOM 771 C C . ALA A 1 101 ? 12.013 -17.728 -13.465 1.00 94.88 101 ALA A C 1
ATOM 773 O O . ALA A 1 101 ? 12.659 -18.768 -13.556 1.00 94.88 101 ALA A O 1
ATOM 774 N N . THR A 1 102 ? 12.038 -16.790 -14.418 1.00 95.50 102 THR A N 1
ATOM 775 C CA . THR A 1 102 ? 12.815 -16.893 -15.667 1.00 95.50 102 THR A CA 1
ATOM 776 C C . THR A 1 102 ? 14.321 -17.022 -15.418 1.00 95.50 102 THR A C 1
ATOM 778 O O . THR A 1 102 ? 15.039 -17.568 -16.248 1.00 95.50 102 THR A O 1
ATOM 781 N N . TYR A 1 103 ? 14.803 -16.550 -14.267 1.00 96.88 103 TYR A N 1
ATOM 782 C CA . TYR A 1 103 ? 16.215 -16.590 -13.885 1.00 96.88 103 TYR A CA 1
ATOM 783 C C . TYR A 1 103 ? 16.570 -17.781 -12.984 1.00 96.88 103 TYR A C 1
ATOM 785 O O . TYR A 1 103 ? 17.718 -17.901 -12.555 1.00 96.88 103 TYR A O 1
ATOM 793 N N . LEU A 1 104 ? 15.609 -18.651 -12.659 1.00 96.81 104 LEU A N 1
ATOM 794 C CA . LEU A 1 104 ? 15.885 -19.867 -11.897 1.00 96.81 104 LEU A CA 1
ATOM 795 C C . LEU A 1 104 ? 16.543 -20.925 -12.786 1.00 96.81 104 LEU A C 1
ATOM 797 O O . LEU A 1 104 ? 16.223 -21.051 -13.967 1.00 96.81 104 LEU A O 1
ATOM 801 N N . ASP A 1 105 ? 17.416 -21.731 -12.183 1.00 97.19 105 ASP A N 1
ATOM 802 C CA . ASP A 1 105 ? 17.979 -22.927 -12.807 1.00 97.19 105 ASP A CA 1
ATOM 803 C C . ASP A 1 105 ? 16.881 -23.990 -12.954 1.00 97.19 105 ASP A C 1
ATOM 805 O O . ASP A 1 105 ? 16.585 -24.759 -12.033 1.00 97.19 105 ASP A O 1
ATOM 809 N N . GLN A 1 106 ? 16.232 -23.972 -14.117 1.00 95.00 106 GLN A N 1
ATOM 810 C CA . GLN A 1 106 ? 15.112 -24.854 -14.431 1.00 95.00 106 GLN A CA 1
ATOM 811 C C . GLN A 1 106 ? 15.538 -26.322 -14.477 1.00 95.00 106 GLN A C 1
ATOM 813 O O . GLN A 1 106 ? 14.757 -27.194 -14.104 1.00 95.00 106 GLN A O 1
ATOM 818 N N . GLU A 1 107 ? 16.776 -26.601 -14.891 1.00 94.81 107 GLU A N 1
ATOM 819 C CA . GLU A 1 107 ? 17.312 -27.958 -14.971 1.00 94.81 107 GLU A CA 1
ATOM 820 C C . GLU A 1 107 ? 17.492 -28.534 -13.566 1.00 94.81 107 GLU A C 1
ATOM 822 O O . GLU A 1 107 ? 16.953 -29.594 -13.239 1.00 94.81 107 GLU A O 1
ATOM 827 N N . LYS A 1 108 ? 18.160 -27.791 -12.680 1.00 97.12 108 LYS A N 1
ATOM 828 C CA . LYS A 1 108 ? 18.343 -28.197 -11.286 1.00 97.12 108 LYS A CA 1
ATOM 829 C C . LYS A 1 108 ? 17.020 -28.300 -10.535 1.00 97.12 108 LYS A C 1
ATOM 831 O O . LYS A 1 108 ? 16.849 -29.222 -9.734 1.00 97.12 108 LYS A O 1
ATOM 836 N N . LEU A 1 109 ? 16.086 -27.380 -10.781 1.00 94.38 109 LEU A N 1
ATOM 837 C CA . LEU A 1 109 ? 14.748 -27.439 -10.197 1.00 94.38 109 LEU A CA 1
ATOM 838 C C . LEU A 1 109 ? 13.989 -28.681 -10.684 1.00 94.38 109 LEU A C 1
ATOM 840 O O . LEU A 1 109 ? 13.428 -29.407 -9.866 1.00 94.38 109 LEU A O 1
ATOM 844 N N . GLY A 1 110 ? 14.034 -28.970 -11.986 1.00 94.88 110 GLY A N 1
ATOM 845 C CA . GLY A 1 110 ? 13.440 -30.169 -12.573 1.00 94.88 110 GLY A CA 1
ATOM 846 C C . GLY A 1 110 ? 14.016 -31.456 -11.980 1.00 94.88 110 GLY A C 1
ATOM 847 O O . GLY A 1 110 ? 13.262 -32.329 -11.554 1.00 94.88 110 GLY A O 1
ATOM 848 N N . HIS A 1 111 ? 15.342 -31.547 -11.854 1.00 96.25 111 HIS A N 1
ATOM 849 C CA . HIS A 1 111 ? 16.003 -32.685 -11.211 1.00 96.25 111 HIS A CA 1
ATOM 850 C C . HIS A 1 111 ? 15.617 -32.865 -9.742 1.00 96.25 111 HIS A C 1
ATOM 852 O O . HIS A 1 111 ? 15.544 -33.998 -9.270 1.00 96.25 111 HIS A O 1
ATOM 858 N N . LEU A 1 112 ? 15.391 -31.775 -9.003 1.00 96.19 112 LEU A N 1
ATOM 859 C CA . LEU A 1 112 ? 14.958 -31.850 -7.610 1.00 96.19 112 LEU A CA 1
ATOM 860 C C . LEU A 1 112 ? 13.515 -32.355 -7.486 1.00 96.19 112 LEU A C 1
ATOM 862 O O . LEU A 1 112 ? 13.243 -33.156 -6.600 1.00 96.19 112 LEU A O 1
ATOM 866 N N . LEU A 1 113 ? 12.612 -31.889 -8.353 1.00 94.56 113 LEU A N 1
ATOM 867 C CA . LEU A 1 113 ? 11.185 -32.234 -8.317 1.00 94.56 113 LEU A CA 1
ATOM 868 C C . LEU A 1 113 ? 10.871 -33.629 -8.875 1.00 94.56 113 LEU A C 1
ATOM 870 O O . LEU A 1 113 ? 9.805 -34.165 -8.594 1.00 94.56 113 LEU A O 1
ATOM 874 N N . ALA A 1 114 ? 11.772 -34.203 -9.672 1.00 91.56 114 ALA A N 1
ATOM 875 C CA . ALA A 1 114 ? 11.641 -35.551 -10.221 1.00 91.56 114 ALA A CA 1
ATOM 876 C C . ALA A 1 114 ? 12.164 -36.663 -9.285 1.00 91.56 114 ALA A C 1
ATOM 878 O O . ALA A 1 114 ? 12.136 -37.833 -9.672 1.00 91.56 114 ALA A O 1
ATOM 879 N N . LYS A 1 115 ? 12.675 -36.309 -8.097 1.00 70.00 115 LYS A N 1
ATOM 880 C CA . LYS A 1 115 ? 13.005 -37.262 -7.024 1.00 70.00 115 LYS A CA 1
ATOM 881 C C . LYS A 1 115 ? 11.763 -37.652 -6.237 1.00 70.00 115 LYS A C 1
ATOM 883 O O . LYS A 1 115 ? 11.699 -38.837 -5.850 1.00 70.00 115 LYS A O 1
#

pLDDT: mean 93.63, std 4.49, range [70.0, 98.31]

Radius of gyration: 19.02 Å; chains: 1; bounding box: 38×54×42 Å

Organism: NCBI:txid675812

Sequence (115 aa):
MMKALNGKERKQLSQWVFFSIASHPDMRGYANVSTANREKANKAVGDIVNRLLMEDCSTALVSAYKSNPKAINQAFEMVYKVGMQGLMTNPAVSGALSEYATYLDQEKLGHLLAK

Secondary structure (DSSP, 8-state):
-GGG--HHHHHHHHHHHHHHHTTSTTTGGG----HHHHHHHHHHHHHHHHIIIIIITHHHHHHHHHH-TTHHHHHHHHHHHHHHHHHHTSHHHHHHHHGGGGGS-HHHHHHHHT-

Foldseek 3Di:
DVVPDDPVLLQLLLQQLVLVVCPPPVNVVVDPQDPVNNVVSVVSVVVVVCCVCVPVCVVVNVVQCVVPVCVVVVVVVVSNVSNVVSQCPPPVNVVVVCVCVVVDPPVVVVVVVVD